Protein AF-W5XYZ4-F1 (afdb_monomer_lite)

Foldseek 3Di:
DDDPPPPDPPPVVVVVVQQPPPDPNDRPDDPVRVLLVVLLVCLAVVPDQVVNCVVSVHDGCVVCPVSHDDDDPVNVVVVCVVPVVVVPDPD

pLDDT: mean 70.89, std 19.26, range [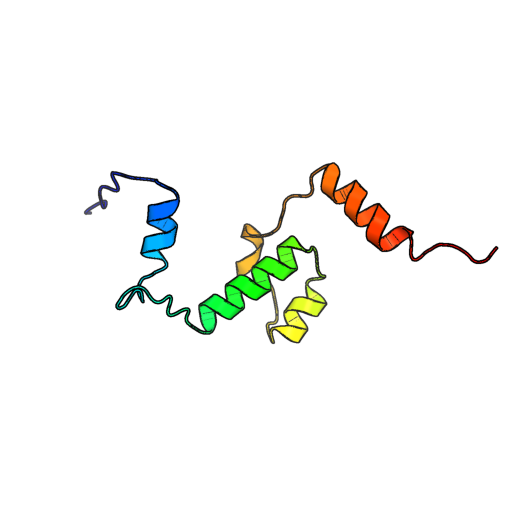38.06, 95.19]

Sequence (91 aa):
MLRPKVKDRSTDGVALKTLRGYSGGRLRPTQRRLRVTWIVGLLNDFIPDTAICAAAGIQELRSFEKYRPKPDGAWLMTFRRQFHEDVGWAG

Radius of gyration: 19.07 Å; chains: 1; bounding box: 30×53×57 Å

Organism: NCBI:txid1224164

Secondary structure (DSSP, 8-state):
----------HHHHHHHHTTT-BTTB----HHHHHHHHHHHHHHTT--HHHHHHHHT-S--TTTGGGPPPPPHHHHHHHHHHHHGGG----

Structure (mmCIF, N/CA/C/O backbone):
data_AF-W5XYZ4-F1
#
_entry.id   AF-W5XYZ4-F1
#
loop_
_atom_site.group_PDB
_atom_site.id
_atom_site.type_symbol
_atom_site.label_atom_id
_atom_site.label_alt_id
_atom_site.label_comp_id
_atom_site.label_asym_id
_atom_site.label_entity_id
_atom_site.label_seq_id
_atom_site.pdbx_PDB_ins_code
_atom_site.Cartn_x
_atom_site.Cartn_y
_atom_site.Cartn_z
_atom_site.occupancy
_atom_site.B_iso_or_equiv
_atom_site.auth_seq_id
_atom_site.auth_comp_id
_atom_site.auth_asym_id
_atom_site.auth_atom_id
_atom_site.pdbx_PDB_model_num
ATOM 1 N N . MET A 1 1 ? -9.935 32.860 16.290 1.00 42.75 1 MET A N 1
ATOM 2 C CA . MET A 1 1 ? -9.504 31.529 15.802 1.00 42.75 1 MET A CA 1
ATOM 3 C C . MET A 1 1 ? -8.125 31.204 16.368 1.00 42.75 1 MET A C 1
ATOM 5 O O . MET A 1 1 ? -7.168 31.883 16.018 1.00 42.75 1 MET A O 1
ATOM 9 N N . LEU A 1 2 ? -8.017 30.226 17.272 1.00 38.06 2 LEU A N 1
ATOM 10 C CA . LEU A 1 2 ? -6.738 29.824 17.871 1.00 38.06 2 LEU A CA 1
ATOM 11 C C . LEU A 1 2 ? -5.974 28.933 16.876 1.00 38.06 2 LEU A C 1
ATOM 13 O O . LEU A 1 2 ? -6.397 27.811 16.608 1.00 38.06 2 LEU A O 1
ATOM 17 N N . ARG A 1 3 ? -4.860 29.414 16.313 1.00 47.31 3 ARG A N 1
ATOM 18 C CA . ARG A 1 3 ? -3.932 28.555 15.560 1.00 47.31 3 ARG A CA 1
ATOM 19 C C . ARG A 1 3 ? -3.013 27.851 16.566 1.00 47.31 3 ARG A C 1
ATOM 21 O O . ARG A 1 3 ? -2.294 28.551 17.280 1.00 47.31 3 ARG A O 1
ATOM 28 N N . PRO A 1 4 ? -2.998 26.507 16.654 1.00 41.81 4 PRO A N 1
ATOM 29 C CA . PRO A 1 4 ? -2.079 25.814 17.547 1.00 41.81 4 PRO A CA 1
ATOM 30 C C . PRO A 1 4 ? -0.637 26.088 17.109 1.00 41.81 4 PRO A C 1
ATOM 32 O O . PRO A 1 4 ? -0.241 25.765 15.989 1.00 41.81 4 PRO A O 1
ATOM 35 N N . LYS A 1 5 ? 0.144 26.709 17.995 1.00 40.75 5 LYS A N 1
ATOM 36 C CA . LYS A 1 5 ? 1.557 27.037 17.787 1.00 40.75 5 LYS A CA 1
ATOM 37 C C . LYS A 1 5 ? 2.379 25.746 17.866 1.00 40.75 5 LYS A C 1
ATOM 39 O O . LYS A 1 5 ? 2.816 25.344 18.938 1.00 40.75 5 LYS A O 1
ATOM 44 N N . VAL A 1 6 ? 2.541 25.058 16.738 1.00 46.50 6 VAL A N 1
ATOM 45 C CA . VAL A 1 6 ? 3.397 23.866 16.643 1.00 46.50 6 VAL A CA 1
ATOM 46 C C . VAL A 1 6 ? 4.845 24.342 16.528 1.00 46.50 6 VAL A C 1
ATOM 48 O O . VAL A 1 6 ? 5.258 24.800 15.469 1.00 46.50 6 VAL A O 1
ATOM 51 N N . LYS A 1 7 ? 5.584 24.296 17.642 1.00 48.47 7 LYS A N 1
ATOM 52 C CA . LYS A 1 7 ? 6.992 24.726 17.723 1.00 48.47 7 LYS A CA 1
ATOM 53 C C . LYS A 1 7 ? 7.990 23.706 17.170 1.00 48.47 7 LYS A C 1
ATOM 55 O O . LYS A 1 7 ? 9.153 24.051 17.034 1.00 48.47 7 LYS A O 1
ATOM 60 N N . ASP A 1 8 ? 7.553 22.494 16.844 1.00 49.59 8 ASP A N 1
ATOM 61 C CA . ASP A 1 8 ? 8.476 21.432 16.468 1.00 49.59 8 ASP A CA 1
ATOM 62 C C . ASP A 1 8 ? 7.887 20.544 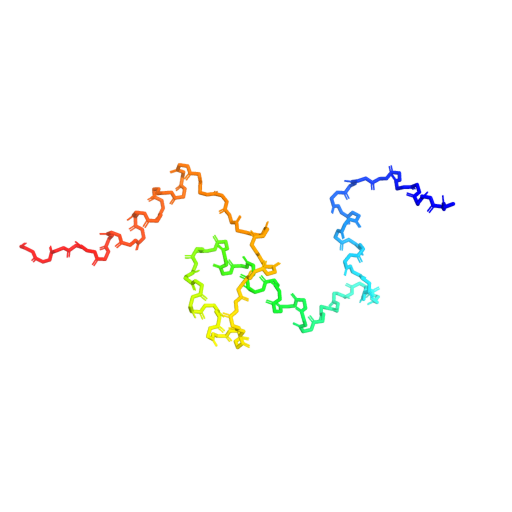15.366 1.00 49.59 8 ASP A C 1
ATOM 64 O O . ASP A 1 8 ? 6.772 20.024 15.489 1.00 49.59 8 ASP A O 1
ATOM 68 N N . ARG A 1 9 ? 8.623 20.437 14.258 1.00 50.56 9 ARG A N 1
ATOM 69 C CA . ARG A 1 9 ? 8.345 19.560 13.111 1.00 50.56 9 ARG A CA 1
ATOM 70 C C . ARG A 1 9 ? 9.357 18.408 13.058 1.00 50.56 9 ARG A C 1
ATOM 72 O O . ARG A 1 9 ? 9.629 17.901 11.976 1.00 50.56 9 ARG A O 1
ATOM 79 N N . SER A 1 10 ? 9.909 17.991 14.199 1.00 46.84 10 SER A N 1
ATOM 80 C CA . SER A 1 10 ? 10.658 16.736 14.276 1.00 46.84 10 SER A CA 1
ATOM 81 C C . SER A 1 10 ? 9.802 15.575 13.744 1.00 46.84 10 SER A C 1
ATOM 83 O O . SER A 1 10 ? 8.629 15.424 14.112 1.00 46.84 10 SER A O 1
ATOM 85 N N . THR A 1 11 ? 10.381 14.771 12.850 1.00 52.09 11 THR A N 1
ATOM 86 C CA . THR A 1 11 ? 9.773 13.575 12.243 1.00 52.09 11 THR A CA 1
ATOM 87 C C . THR A 1 11 ? 9.268 12.590 13.302 1.00 52.09 11 THR A C 1
ATOM 89 O O . THR A 1 11 ? 8.239 11.939 13.103 1.00 52.09 11 THR A O 1
ATOM 92 N N . ASP A 1 12 ? 9.888 12.595 14.483 1.00 49.12 12 ASP A N 1
ATOM 93 C CA . ASP A 1 12 ? 9.474 11.796 15.637 1.00 49.12 12 ASP A CA 1
ATOM 94 C C . ASP A 1 12 ? 8.177 12.301 16.276 1.00 49.12 12 ASP A C 1
ATOM 96 O O . ASP A 1 12 ? 7.364 11.517 16.761 1.00 49.12 12 ASP A O 1
ATOM 100 N N . GLY A 1 13 ? 7.907 13.608 16.229 1.00 46.09 13 GLY A N 1
ATOM 101 C CA . GLY A 1 13 ? 6.689 14.197 16.792 1.00 46.09 13 GLY A CA 1
ATOM 102 C C . GLY A 1 13 ? 5.425 13.807 16.021 1.00 46.09 13 GLY A C 1
ATOM 103 O O . GLY A 1 13 ? 4.346 13.660 16.610 1.00 46.09 13 GLY A O 1
ATOM 104 N N . VAL A 1 14 ? 5.549 13.593 14.707 1.00 48.34 14 VAL A N 1
ATOM 105 C CA . VAL A 1 14 ? 4.458 13.056 13.882 1.00 48.34 14 VAL A CA 1
ATOM 106 C C . VAL A 1 14 ? 4.254 11.580 14.208 1.00 48.34 14 VAL A C 1
ATOM 108 O O . VAL A 1 14 ? 3.112 11.206 14.474 1.00 48.34 14 VAL A O 1
ATOM 111 N N . ALA A 1 15 ? 5.336 10.794 14.316 1.00 49.38 15 ALA A N 1
ATOM 112 C CA . ALA A 1 15 ? 5.294 9.389 14.729 1.00 49.38 15 ALA A CA 1
ATOM 113 C C . ALA A 1 15 ? 4.638 9.211 16.113 1.00 49.38 15 ALA A C 1
ATOM 115 O O . ALA A 1 15 ? 3.725 8.396 16.268 1.00 49.38 15 ALA A O 1
ATOM 116 N N . LEU A 1 16 ? 4.990 10.049 17.090 1.00 47.06 16 LEU A N 1
ATOM 117 C CA . LEU A 1 16 ? 4.450 10.027 18.452 1.00 47.06 16 LEU A CA 1
ATOM 118 C C . LEU A 1 16 ? 2.991 10.498 18.538 1.00 47.06 16 LEU A C 1
ATOM 120 O O . LEU A 1 16 ? 2.208 9.932 19.297 1.00 47.06 16 LEU A O 1
ATOM 124 N N . LYS A 1 17 ? 2.551 11.465 17.722 1.00 49.41 17 LYS A N 1
ATOM 125 C CA . LYS A 1 17 ? 1.120 11.838 17.664 1.00 49.41 17 LYS A CA 1
ATOM 126 C C . LYS A 1 17 ? 0.254 10.764 17.029 1.00 49.41 17 LYS A C 1
ATOM 128 O O . LYS A 1 17 ? -0.900 10.586 17.428 1.00 49.41 17 LYS A O 1
ATOM 133 N N . THR A 1 18 ? 0.804 10.017 16.077 1.00 52.19 18 THR A N 1
ATOM 134 C CA . THR A 1 18 ? 0.167 8.794 15.605 1.00 52.19 18 THR A CA 1
ATOM 135 C C . THR A 1 18 ? 0.042 7.752 16.721 1.00 52.19 18 THR A C 1
ATOM 137 O O . THR A 1 18 ? -0.865 6.932 16.684 1.00 52.19 18 THR A O 1
ATOM 140 N N . LEU A 1 19 ? 0.862 7.795 17.768 1.00 51.31 19 LEU A N 1
ATOM 141 C CA . LEU A 1 19 ? 0.836 6.880 18.911 1.00 51.31 19 LEU A CA 1
ATOM 142 C C . LEU A 1 19 ? -0.116 7.305 20.031 1.00 51.31 19 LEU A C 1
ATOM 144 O O . LEU A 1 19 ? 0.163 7.101 21.208 1.00 51.31 19 LEU A O 1
ATOM 148 N N . ARG A 1 20 ? -1.317 7.779 19.692 1.00 52.56 20 ARG A N 1
ATOM 149 C CA . ARG A 1 20 ? -2.403 8.043 20.658 1.00 52.56 20 ARG A CA 1
ATOM 150 C C . ARG A 1 20 ? -2.958 6.768 21.355 1.00 52.56 20 ARG A C 1
ATOM 152 O O . ARG A 1 20 ? -4.102 6.748 21.787 1.00 52.56 20 ARG A O 1
ATOM 159 N N . GLY A 1 21 ? -2.154 5.704 21.424 1.00 50.91 21 GLY A N 1
ATOM 160 C CA . GLY A 1 21 ? -2.362 4.440 22.133 1.00 50.91 21 GLY A CA 1
ATOM 161 C C . GLY A 1 21 ? -1.081 3.920 22.811 1.00 50.91 21 GLY A C 1
ATOM 162 O O . GLY A 1 21 ? -0.989 2.728 23.091 1.00 50.91 21 GLY A O 1
ATOM 163 N N . TYR A 1 22 ? -0.079 4.780 23.043 1.00 49.41 22 TYR A N 1
ATOM 164 C CA . TYR A 1 22 ? 1.142 4.442 23.786 1.00 49.41 22 TYR A CA 1
ATOM 165 C C . TYR A 1 22 ? 0.836 4.345 25.290 1.00 49.41 22 TYR A C 1
ATOM 167 O O . TYR A 1 22 ? 1.087 5.266 26.061 1.00 49.41 22 TYR A O 1
ATOM 175 N N . SER A 1 23 ? 0.242 3.235 25.726 1.00 50.56 23 SER A N 1
ATOM 176 C CA . SER A 1 23 ? 0.161 2.9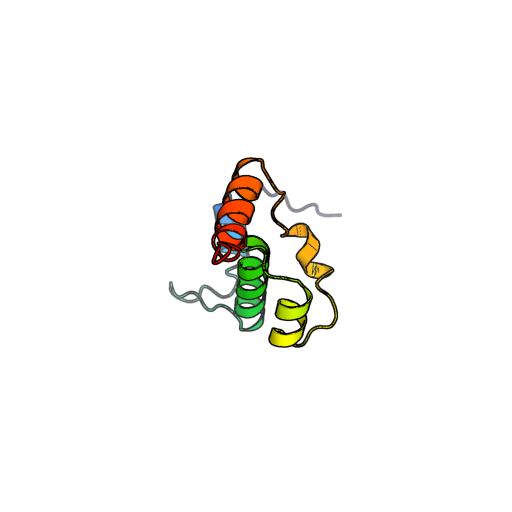00 27.152 1.00 50.56 23 SER A CA 1
ATOM 177 C C . SER A 1 23 ? 1.393 2.069 27.526 1.00 50.56 23 SER A C 1
ATOM 179 O O . SER A 1 23 ? 1.528 0.943 27.044 1.00 50.56 23 SER A O 1
ATOM 181 N N . GLY A 1 24 ? 2.282 2.596 28.370 1.00 54.75 24 GLY A N 1
ATOM 182 C CA . GLY A 1 24 ? 3.329 1.799 29.030 1.00 54.75 24 GLY A CA 1
ATOM 183 C C . GLY A 1 24 ? 4.378 1.167 28.105 1.00 54.75 24 GLY A C 1
ATOM 184 O O . GLY A 1 24 ? 4.721 0.005 28.285 1.00 54.75 24 GLY A O 1
ATOM 185 N N . GLY A 1 25 ? 4.860 1.891 27.089 1.00 57.47 25 GLY A N 1
ATOM 186 C CA . GLY A 1 25 ? 5.969 1.429 26.238 1.00 57.47 25 GLY A CA 1
ATOM 187 C C . GLY A 1 25 ? 5.615 0.357 25.199 1.00 57.47 25 GLY A C 1
ATOM 188 O O . GLY A 1 25 ? 6.502 -0.119 24.498 1.00 57.47 25 GLY A O 1
ATOM 189 N N . ARG A 1 26 ? 4.334 -0.014 25.052 1.00 58.22 26 ARG A N 1
ATOM 190 C CA . ARG A 1 26 ? 3.874 -0.941 24.006 1.00 58.22 26 ARG A CA 1
ATOM 191 C C . ARG A 1 26 ? 3.066 -0.212 22.938 1.00 58.22 26 ARG A C 1
ATOM 193 O O . ARG A 1 26 ? 2.081 0.466 23.232 1.00 58.22 26 ARG A O 1
ATOM 200 N N . LEU A 1 27 ? 3.464 -0.407 21.682 1.00 65.19 27 LEU A N 1
ATOM 201 C CA . LEU A 1 27 ? 2.674 -0.038 20.514 1.00 65.19 27 LEU A CA 1
ATOM 202 C C . LEU A 1 27 ? 1.340 -0.794 20.558 1.00 65.19 27 LEU A C 1
ATOM 204 O O . LEU A 1 27 ? 1.324 -2.020 20.495 1.00 65.19 27 LEU A O 1
ATOM 208 N N . ARG A 1 28 ? 0.215 -0.074 20.634 1.00 69.12 28 ARG A N 1
ATOM 209 C CA . ARG A 1 28 ? -1.125 -0.633 20.387 1.00 69.12 28 ARG A CA 1
ATOM 210 C C . ARG A 1 28 ? -1.636 -0.160 19.026 1.00 69.12 28 ARG A C 1
ATOM 212 O O . ARG A 1 28 ? -2.431 0.785 18.966 1.00 69.12 28 ARG A O 1
ATOM 219 N N . PRO A 1 29 ? -1.141 -0.729 17.912 1.00 72.12 29 PRO A N 1
ATOM 220 C CA . PRO A 1 29 ? -1.672 -0.385 16.609 1.00 72.12 29 PRO A CA 1
ATOM 221 C C . PRO A 1 29 ? -3.120 -0.871 16.535 1.00 72.12 29 PRO A C 1
ATOM 223 O O . PRO A 1 29 ? -3.438 -2.008 16.872 1.00 72.12 29 PRO A O 1
ATOM 226 N N . THR A 1 30 ? -4.023 0.005 16.109 1.00 84.38 30 THR A N 1
ATOM 227 C CA . THR A 1 30 ? -5.390 -0.418 15.808 1.00 84.38 30 THR A CA 1
ATOM 228 C C . THR A 1 30 ? -5.385 -1.224 14.513 1.00 84.38 30 THR A C 1
ATOM 230 O O . THR A 1 30 ? -4.567 -0.968 13.627 1.00 84.38 30 THR A O 1
ATOM 233 N N . GLN A 1 31 ? -6.333 -2.151 14.355 1.00 84.88 31 GLN A N 1
ATOM 234 C CA . GLN A 1 31 ? -6.475 -2.939 13.123 1.00 84.88 31 GLN A CA 1
ATOM 235 C C . GLN A 1 31 ? -6.556 -2.046 11.876 1.00 84.88 31 GLN A C 1
ATOM 237 O O . GLN A 1 31 ? -5.936 -2.329 10.855 1.00 84.88 31 GLN A O 1
ATOM 242 N N . ARG A 1 32 ? -7.240 -0.899 11.987 1.00 83.62 32 ARG A N 1
ATOM 243 C CA . ARG A 1 32 ? -7.289 0.116 10.926 1.00 83.62 32 ARG A CA 1
ATOM 244 C C . ARG A 1 32 ? -5.896 0.580 10.500 1.00 83.62 32 ARG A C 1
ATOM 246 O O . ARG A 1 32 ? -5.657 0.769 9.315 1.00 83.62 32 ARG A O 1
ATOM 253 N N . ARG A 1 33 ? -4.984 0.786 11.448 1.00 81.88 33 ARG A N 1
ATOM 254 C CA . ARG A 1 33 ? -3.631 1.283 11.171 1.00 81.88 33 ARG A CA 1
ATOM 255 C C . ARG A 1 33 ? -2.739 0.190 10.612 1.00 81.88 33 ARG A C 1
ATOM 257 O O . ARG A 1 33 ? -2.021 0.474 9.667 1.00 81.88 33 ARG A O 1
ATOM 264 N N . LEU A 1 34 ? -2.865 -1.041 11.108 1.00 87.69 34 LEU A N 1
ATOM 265 C CA . LEU A 1 34 ? -2.203 -2.202 10.508 1.00 87.69 34 LEU A CA 1
ATOM 266 C C . LEU A 1 34 ? -2.601 -2.367 9.037 1.00 87.69 34 LEU A C 1
ATOM 268 O O . LEU A 1 34 ? -1.732 -2.479 8.181 1.00 87.69 34 LEU A O 1
ATOM 272 N N . ARG A 1 35 ? -3.902 -2.274 8.732 1.00 90.38 35 ARG A N 1
ATOM 273 C CA . ARG A 1 35 ? -4.409 -2.343 7.354 1.00 90.38 35 ARG A CA 1
ATOM 274 C C . ARG A 1 35 ? -3.865 -1.220 6.474 1.00 90.38 35 ARG A C 1
ATOM 276 O O . ARG A 1 35 ? -3.478 -1.479 5.344 1.00 90.38 35 ARG A O 1
ATOM 283 N N . VAL A 1 36 ? -3.812 0.014 6.982 1.00 91.25 36 VAL A N 1
ATOM 284 C CA . VAL A 1 36 ? -3.227 1.145 6.241 1.00 91.25 36 VAL A CA 1
ATOM 285 C C . VAL A 1 36 ? -1.743 0.912 5.971 1.00 91.25 36 VAL A C 1
ATOM 287 O O . VAL A 1 36 ? -1.319 1.076 4.835 1.00 91.25 36 VAL A O 1
ATOM 290 N N . THR A 1 37 ? -0.966 0.509 6.979 1.00 92.19 37 THR A N 1
ATOM 291 C CA . THR A 1 37 ? 0.463 0.216 6.811 1.00 92.19 37 THR A CA 1
ATOM 292 C C . THR A 1 37 ? 0.687 -0.891 5.787 1.00 92.19 37 THR A C 1
ATOM 294 O O . THR A 1 37 ? 1.561 -0.759 4.940 1.00 92.19 37 THR A O 1
ATOM 297 N N . TRP A 1 38 ? -0.132 -1.943 5.823 1.00 94.38 38 TRP A N 1
ATOM 298 C CA . TRP A 1 38 ? -0.052 -3.047 4.872 1.00 94.38 38 TRP A CA 1
ATOM 299 C C . TRP A 1 38 ? -0.355 -2.603 3.433 1.00 94.38 38 TRP A C 1
ATOM 301 O O . TRP A 1 38 ? 0.450 -2.855 2.546 1.00 94.38 38 TRP A O 1
ATOM 311 N N . ILE A 1 39 ? -1.444 -1.854 3.210 1.00 94.25 39 ILE A N 1
ATOM 312 C CA . ILE A 1 39 ? -1.782 -1.304 1.882 1.00 94.25 39 ILE A CA 1
ATOM 313 C C . ILE A 1 39 ? -0.661 -0.395 1.360 1.00 94.25 39 ILE A C 1
ATOM 315 O O . ILE A 1 39 ? -0.290 -0.480 0.195 1.00 94.25 39 ILE A O 1
ATOM 319 N N . VAL A 1 40 ? -0.106 0.468 2.216 1.00 93.38 40 VAL A N 1
ATOM 320 C CA . VAL A 1 40 ? 0.997 1.364 1.833 1.00 93.38 40 VAL A CA 1
ATOM 321 C C . VAL A 1 40 ? 2.271 0.580 1.504 1.00 93.38 40 VAL A C 1
ATOM 323 O O . VAL A 1 40 ? 2.979 0.964 0.580 1.00 93.38 40 VAL A O 1
ATOM 326 N N . GLY A 1 41 ? 2.550 -0.518 2.211 1.00 91.38 41 GLY A N 1
ATOM 327 C CA . GLY A 1 41 ? 3.642 -1.433 1.868 1.00 91.38 41 GLY A CA 1
ATOM 328 C C . GLY A 1 41 ? 3.493 -1.980 0.450 1.00 91.38 41 GLY A C 1
ATOM 329 O O . GLY A 1 41 ? 4.375 -1.780 -0.373 1.00 91.38 41 GLY A O 1
ATOM 330 N N . LEU A 1 42 ? 2.321 -2.531 0.126 1.00 92.00 42 LEU A N 1
ATOM 331 C CA . LEU A 1 42 ? 2.044 -3.071 -1.211 1.00 92.00 42 LEU A CA 1
ATOM 332 C C . LEU A 1 42 ? 2.140 -2.014 -2.322 1.00 92.00 42 LEU A C 1
ATOM 334 O O . LEU A 1 42 ? 2.606 -2.315 -3.417 1.00 92.00 42 LEU A O 1
ATOM 338 N N . LEU A 1 43 ? 1.732 -0.771 -2.045 1.00 90.69 43 LEU A N 1
ATOM 339 C CA . LEU A 1 43 ? 1.909 0.340 -2.985 1.00 90.69 43 LEU A CA 1
ATOM 340 C C . LEU A 1 43 ? 3.387 0.668 -3.231 1.00 90.69 43 LEU A C 1
ATOM 342 O O . LEU A 1 43 ? 3.754 0.960 -4.366 1.00 90.69 43 LEU A O 1
ATOM 346 N N . ASN A 1 44 ? 4.225 0.619 -2.192 1.00 86.62 44 ASN A N 1
ATOM 347 C CA . ASN A 1 44 ? 5.672 0.828 -2.315 1.00 86.62 44 ASN A CA 1
ATOM 348 C C . ASN A 1 44 ? 6.379 -0.322 -3.032 1.00 86.62 44 ASN A C 1
ATOM 350 O O . ASN A 1 44 ? 7.390 -0.091 -3.686 1.00 86.62 44 ASN A O 1
ATOM 354 N N . ASP A 1 45 ? 5.818 -1.525 -2.950 1.00 85.94 45 ASP A N 1
ATOM 355 C CA . ASP A 1 45 ? 6.275 -2.702 -3.688 1.00 85.94 45 ASP A CA 1
ATOM 356 C C . ASP A 1 45 ? 5.702 -2.748 -5.118 1.00 85.94 45 ASP A C 1
ATOM 358 O O . ASP A 1 45 ? 5.920 -3.710 -5.851 1.00 85.94 45 ASP A O 1
ATOM 362 N N . PHE A 1 46 ? 4.979 -1.697 -5.533 1.00 85.50 46 PHE A N 1
ATOM 363 C CA . PHE A 1 46 ? 4.382 -1.544 -6.862 1.00 85.50 46 PHE A CA 1
ATOM 364 C C . PHE A 1 46 ? 3.448 -2.699 -7.252 1.00 85.50 46 PHE A C 1
ATOM 366 O O . PHE A 1 46 ? 3.301 -3.036 -8.429 1.00 85.50 46 PHE A O 1
ATOM 373 N N . ILE A 1 47 ? 2.780 -3.290 -6.259 1.00 87.56 47 ILE A N 1
ATOM 374 C CA . ILE A 1 47 ? 1.763 -4.314 -6.478 1.00 87.56 47 ILE A CA 1
ATOM 375 C C . ILE A 1 47 ? 0.551 -3.685 -7.186 1.00 87.56 47 ILE A C 1
ATOM 377 O O . ILE A 1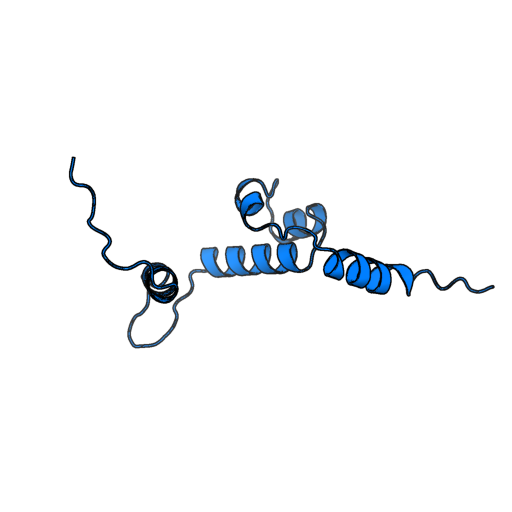 47 ? 0.132 -2.585 -6.813 1.00 87.56 47 ILE A O 1
ATOM 381 N N . PRO A 1 48 ? -0.055 -4.364 -8.181 1.00 90.62 48 PRO A N 1
ATOM 382 C CA . PRO A 1 48 ? -1.206 -3.835 -8.901 1.00 90.62 48 PRO A CA 1
ATOM 383 C C . PRO A 1 48 ? -2.394 -3.500 -7.995 1.00 90.62 48 PRO A C 1
ATOM 385 O O . PRO A 1 48 ? -2.803 -4.300 -7.149 1.00 90.62 48 PRO A O 1
ATOM 388 N N . ASP A 1 49 ? -3.018 -2.352 -8.255 1.00 91.75 49 ASP A N 1
ATOM 389 C CA . ASP A 1 49 ? -4.187 -1.858 -7.526 1.00 91.75 49 ASP A CA 1
ATOM 390 C C . ASP A 1 49 ? -5.314 -2.884 -7.417 1.00 91.75 49 ASP A C 1
ATOM 392 O O . ASP A 1 49 ? -5.932 -3.012 -6.365 1.00 91.75 49 ASP A O 1
ATOM 396 N N . THR A 1 50 ? -5.579 -3.631 -8.489 1.00 93.62 50 THR A N 1
ATOM 397 C CA . THR A 1 50 ? -6.643 -4.642 -8.533 1.00 93.62 50 THR A CA 1
ATOM 398 C C . THR A 1 50 ? -6.419 -5.747 -7.503 1.00 93.62 50 THR A C 1
ATOM 400 O O . THR A 1 50 ? -7.362 -6.138 -6.815 1.00 93.62 50 THR A O 1
ATOM 403 N N . ALA A 1 51 ? -5.172 -6.200 -7.339 1.00 93.19 51 ALA A N 1
ATOM 404 C CA . ALA A 1 51 ? -4.800 -7.210 -6.354 1.00 93.19 51 ALA A CA 1
ATOM 405 C C . ALA A 1 51 ? -4.937 -6.667 -4.925 1.00 93.19 51 ALA A C 1
ATOM 407 O O . ALA A 1 51 ? -5.508 -7.331 -4.057 1.00 93.19 51 ALA A O 1
ATOM 408 N N . ILE A 1 52 ? -4.483 -5.431 -4.693 1.00 94.25 52 ILE A N 1
ATOM 409 C CA . ILE A 1 52 ? -4.611 -4.765 -3.392 1.00 94.25 52 ILE A CA 1
ATOM 410 C C . ILE A 1 52 ? -6.090 -4.556 -3.042 1.00 94.25 52 ILE A C 1
ATOM 412 O O . ILE A 1 52 ? -6.502 -4.886 -1.933 1.00 94.25 52 ILE A O 1
ATOM 416 N N . CYS A 1 53 ? -6.901 -4.038 -3.968 1.00 95.19 53 CYS A N 1
ATOM 417 C CA . CYS A 1 53 ? -8.332 -3.798 -3.778 1.00 95.19 53 CYS A CA 1
ATOM 418 C C . CYS A 1 53 ? -9.089 -5.089 -3.452 1.00 95.19 53 CYS A C 1
ATOM 420 O O . CYS A 1 53 ? -9.853 -5.115 -2.484 1.00 95.19 53 CYS A O 1
ATOM 422 N N . ALA A 1 54 ? -8.828 -6.168 -4.199 1.00 95.19 54 ALA A N 1
ATOM 423 C CA . ALA A 1 54 ? -9.436 -7.473 -3.963 1.00 95.19 54 ALA A CA 1
ATOM 424 C C . ALA A 1 54 ? -9.064 -8.033 -2.581 1.00 95.19 54 ALA A C 1
ATOM 426 O O . ALA A 1 54 ? -9.947 -8.389 -1.802 1.00 95.19 54 ALA A O 1
ATOM 427 N N . ALA A 1 55 ? -7.772 -8.042 -2.235 1.00 94.19 55 ALA A N 1
ATOM 428 C CA . ALA A 1 55 ? -7.297 -8.582 -0.962 1.00 94.19 55 ALA A CA 1
ATOM 429 C C . ALA A 1 55 ? -7.700 -7.713 0.241 1.00 94.19 55 ALA A C 1
ATOM 431 O O . ALA A 1 55 ? -7.971 -8.217 1.331 1.00 94.19 55 ALA A O 1
ATOM 432 N N . ALA A 1 56 ? -7.771 -6.395 0.052 1.00 92.06 56 ALA A N 1
ATOM 433 C CA . ALA A 1 56 ? -8.222 -5.474 1.078 1.00 92.06 56 ALA A CA 1
ATOM 434 C C . ALA A 1 56 ? -9.750 -5.409 1.181 1.00 92.06 56 ALA A C 1
ATOM 436 O O . ALA A 1 56 ? -10.221 -4.858 2.169 1.00 92.06 56 ALA A O 1
ATOM 437 N N . GLY A 1 57 ? -10.533 -5.899 0.216 1.00 94.31 57 GLY A N 1
ATOM 438 C CA . GLY A 1 57 ? -11.990 -5.727 0.199 1.00 94.31 57 GLY A CA 1
ATOM 439 C C . GLY A 1 57 ? -12.411 -4.254 0.113 1.00 94.31 57 GLY A C 1
ATOM 440 O O . GLY A 1 57 ? -13.261 -3.800 0.881 1.00 94.31 57 GLY A O 1
ATOM 441 N N . ILE A 1 58 ? -11.755 -3.479 -0.753 1.00 93.56 58 ILE A N 1
ATOM 442 C CA . ILE A 1 58 ? -12.108 -2.085 -1.069 1.00 93.56 58 ILE A CA 1
ATOM 443 C C . ILE A 1 58 ? -12.268 -1.924 -2.575 1.00 93.56 58 ILE A C 1
ATOM 445 O O . ILE A 1 58 ? -11.678 -2.669 -3.348 1.00 93.56 58 ILE A O 1
ATOM 449 N N . GLN A 1 59 ? -13.052 -0.932 -2.987 1.00 93.25 59 GLN A N 1
ATOM 450 C CA . GLN A 1 59 ? -13.315 -0.688 -4.402 1.00 93.25 59 GLN A CA 1
ATOM 451 C C . GLN A 1 59 ? -12.183 0.100 -5.075 1.00 93.25 59 GLN A C 1
ATOM 453 O O . GLN A 1 59 ? -11.816 -0.191 -6.208 1.00 93.25 59 GLN A O 1
ATOM 458 N N . GLU A 1 60 ? -11.611 1.081 -4.369 1.00 93.31 60 GLU A N 1
ATOM 459 C CA . GLU A 1 60 ? -10.621 2.004 -4.926 1.00 93.31 60 GLU A CA 1
ATOM 460 C C . GLU A 1 60 ? -9.566 2.425 -3.894 1.00 93.31 60 GLU A C 1
ATOM 462 O O . GLU A 1 60 ? -9.835 2.530 -2.693 1.00 93.31 60 GLU A O 1
ATOM 467 N N . LEU A 1 61 ? -8.372 2.774 -4.387 1.00 93.25 61 LEU A N 1
ATOM 468 C CA . LEU A 1 61 ? -7.233 3.241 -3.588 1.00 93.25 61 LEU A CA 1
ATOM 469 C C . LEU A 1 61 ? -7.108 4.770 -3.516 1.00 93.25 61 LEU A C 1
ATOM 471 O O . LEU A 1 61 ? -6.083 5.285 -3.077 1.00 93.25 61 LEU A O 1
ATOM 475 N N . ARG A 1 62 ? -8.161 5.525 -3.852 1.00 92.81 62 ARG A N 1
ATOM 476 C CA . ARG A 1 62 ? -8.131 7.002 -3.933 1.00 92.81 62 ARG A CA 1
ATOM 477 C C . ARG A 1 62 ? -7.618 7.700 -2.663 1.00 92.81 62 ARG A C 1
ATOM 479 O O . ARG A 1 62 ? -6.958 8.731 -2.738 1.00 92.81 62 ARG A O 1
ATOM 486 N N . SER A 1 63 ? -7.875 7.129 -1.483 1.00 89.69 63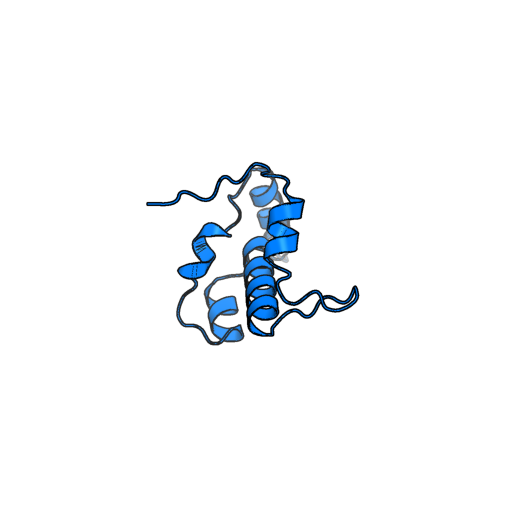 SER A N 1
ATOM 487 C CA . SER A 1 63 ? -7.372 7.652 -0.196 1.00 89.69 63 SER A CA 1
ATOM 488 C C . SER A 1 63 ? -5.872 7.412 0.040 1.00 89.69 63 SER A C 1
ATOM 490 O O . SER A 1 63 ? -5.278 8.031 0.930 1.00 89.69 63 SER A O 1
ATOM 492 N N . PHE A 1 64 ? -5.271 6.509 -0.733 1.00 92.00 64 PHE A N 1
ATOM 493 C CA . PHE A 1 64 ? -3.884 6.078 -0.621 1.00 92.00 64 PHE A CA 1
ATOM 494 C C . PHE A 1 64 ? -2.976 6.653 -1.711 1.00 92.00 64 PHE A C 1
ATOM 496 O O . PHE A 1 64 ? -1.767 6.495 -1.616 1.00 92.00 64 PHE A O 1
ATOM 503 N N . GLU A 1 65 ? -3.528 7.389 -2.676 1.00 89.25 65 GLU A N 1
ATOM 504 C CA . GLU A 1 65 ? -2.794 7.936 -3.825 1.00 89.25 65 GLU A CA 1
ATOM 505 C C . GLU A 1 65 ? -1.566 8.769 -3.419 1.00 89.25 65 GLU A C 1
ATOM 507 O O . GLU A 1 65 ? -0.501 8.690 -4.021 1.00 89.25 65 GLU A O 1
ATOM 512 N N . LYS A 1 66 ? -1.675 9.503 -2.308 1.00 89.44 66 LYS A N 1
ATOM 513 C CA . LYS A 1 66 ? -0.577 10.294 -1.727 1.00 89.44 66 LYS A CA 1
ATOM 514 C C . LYS A 1 66 ? 0.618 9.469 -1.231 1.00 89.44 66 LYS A C 1
ATOM 516 O O . LYS A 1 66 ? 1.657 10.051 -0.937 1.00 89.44 66 LYS A O 1
ATOM 521 N N . TYR A 1 67 ? 0.443 8.162 -1.050 1.00 88.00 67 TYR A N 1
ATOM 522 C CA . TYR A 1 67 ? 1.487 7.235 -0.621 1.00 88.00 67 TYR A CA 1
ATOM 523 C C . TYR A 1 67 ? 2.119 6.490 -1.791 1.00 88.00 67 TYR A C 1
ATOM 525 O O . TYR A 1 67 ? 2.999 5.670 -1.551 1.00 88.00 67 TYR A O 1
ATOM 533 N N . ARG A 1 68 ? 1.686 6.740 -3.035 1.00 87.69 68 ARG A N 1
ATOM 534 C CA . ARG A 1 68 ? 2.319 6.096 -4.179 1.00 87.69 68 ARG A CA 1
ATOM 535 C C . ARG A 1 68 ? 3.779 6.528 -4.286 1.00 87.69 68 ARG A C 1
ATOM 537 O O . ARG A 1 68 ? 4.054 7.736 -4.269 1.00 87.69 68 ARG A O 1
ATOM 544 N N . PRO A 1 69 ? 4.706 5.573 -4.429 1.00 84.25 69 PRO A N 1
ATOM 545 C CA . PRO A 1 69 ? 6.081 5.902 -4.749 1.00 84.25 69 PRO A CA 1
ATOM 546 C C . PRO A 1 69 ? 6.124 6.602 -6.111 1.00 84.25 69 PRO A C 1
ATOM 548 O O . PRO A 1 69 ? 5.430 6.226 -7.058 1.00 84.25 69 PRO A O 1
ATOM 551 N N . LYS A 1 70 ? 6.937 7.654 -6.210 1.00 83.38 70 LYS A N 1
ATOM 552 C CA . LYS A 1 70 ? 7.246 8.259 -7.505 1.00 83.38 70 LYS A CA 1
ATOM 553 C C . LYS A 1 70 ? 8.314 7.388 -8.156 1.00 83.38 70 LYS A C 1
ATOM 555 O O . LYS A 1 70 ? 9.348 7.194 -7.517 1.00 83.38 70 LYS A O 1
ATOM 560 N N . PRO A 1 71 ? 8.089 6.867 -9.371 1.00 72.25 71 PRO A N 1
ATOM 561 C CA . PRO A 1 71 ? 9.102 6.074 -10.043 1.00 72.25 71 PRO A CA 1
ATOM 562 C C . PRO A 1 71 ? 10.330 6.955 -10.279 1.00 72.25 71 PRO A C 1
ATOM 564 O O . PRO A 1 71 ? 10.241 8.008 -10.913 1.00 72.25 71 PRO A O 1
ATOM 567 N N . ASP A 1 72 ? 11.465 6.543 -9.730 1.00 76.44 72 ASP A N 1
ATOM 568 C CA . ASP A 1 72 ? 12.769 7.078 -10.086 1.00 76.44 72 ASP A CA 1
ATOM 569 C C . ASP A 1 72 ? 13.448 6.150 -11.109 1.00 76.44 72 ASP A C 1
ATOM 571 O O . ASP A 1 72 ? 12.941 5.080 -11.464 1.00 76.44 72 ASP A O 1
ATOM 575 N N . GLY A 1 73 ? 14.602 6.570 -11.633 1.00 69.50 73 GLY A N 1
ATOM 576 C CA . GLY A 1 73 ? 15.337 5.768 -12.615 1.00 69.50 73 GLY A CA 1
ATOM 577 C C . GLY A 1 73 ? 15.767 4.394 -12.079 1.00 69.50 73 GLY A C 1
ATOM 578 O O . GLY A 1 73 ? 15.863 3.442 -12.851 1.00 69.50 73 GLY A O 1
ATOM 579 N N . ALA A 1 74 ? 15.984 4.268 -10.766 1.00 68.69 74 ALA A N 1
ATOM 580 C CA . ALA A 1 74 ? 16.379 3.018 -10.118 1.00 68.69 74 ALA A CA 1
ATOM 581 C C . ALA A 1 74 ? 15.215 2.017 -10.028 1.00 68.69 74 ALA A C 1
ATOM 583 O O . ALA A 1 74 ? 15.412 0.809 -10.209 1.00 68.69 74 ALA A O 1
ATOM 584 N N . TRP A 1 75 ? 13.993 2.513 -9.821 1.00 68.62 75 TRP A N 1
ATOM 585 C CA . TRP A 1 75 ? 12.795 1.688 -9.836 1.00 68.62 75 TRP A CA 1
ATOM 586 C C . TRP A 1 75 ? 12.560 1.036 -11.199 1.00 68.62 75 TRP A C 1
ATOM 588 O O . TRP A 1 75 ? 12.351 -0.173 -11.260 1.00 68.62 75 TRP A O 1
ATOM 598 N N . LEU A 1 76 ? 12.672 1.795 -12.296 1.00 66.12 76 LEU A N 1
ATOM 599 C CA . LEU A 1 76 ? 12.490 1.256 -13.652 1.00 66.12 76 LEU A CA 1
ATOM 600 C C . LEU A 1 76 ? 13.459 0.105 -13.951 1.00 66.12 76 LEU A C 1
ATOM 602 O O . LEU A 1 76 ? 13.074 -0.882 -14.577 1.00 66.12 76 LEU A O 1
ATOM 606 N N . MET A 1 77 ? 14.702 0.204 -13.472 1.00 67.50 77 MET A N 1
ATOM 607 C CA . MET A 1 77 ? 15.700 -0.857 -13.629 1.00 67.50 77 MET A CA 1
ATOM 608 C C . MET A 1 77 ? 15.355 -2.101 -12.802 1.00 67.50 77 MET A C 1
ATOM 610 O O . MET A 1 77 ? 15.509 -3.223 -13.283 1.00 67.50 77 MET A O 1
ATOM 614 N N . THR A 1 78 ? 14.846 -1.916 -11.582 1.00 67.19 78 THR A N 1
ATOM 615 C CA . THR A 1 78 ? 14.434 -3.021 -10.700 1.00 67.19 78 THR A CA 1
ATOM 616 C C . THR A 1 78 ? 13.184 -3.720 -11.224 1.00 67.19 78 THR A C 1
ATOM 618 O O . THR A 1 78 ? 13.167 -4.945 -11.313 1.00 67.19 78 THR A O 1
ATOM 621 N N . PHE A 1 79 ? 12.178 -2.950 -11.643 1.00 66.31 79 PHE A N 1
ATOM 622 C CA . PHE A 1 79 ? 10.960 -3.457 -12.269 1.00 66.31 79 PHE A CA 1
ATOM 623 C C . PHE A 1 79 ? 11.285 -4.241 -13.543 1.00 66.31 79 PHE A C 1
ATOM 625 O O . PHE A 1 79 ? 10.818 -5.364 -13.720 1.00 66.31 79 PHE A O 1
ATOM 632 N N . ARG A 1 80 ? 12.163 -3.697 -14.400 1.00 63.94 80 ARG A N 1
ATOM 633 C CA . ARG A 1 80 ? 12.631 -4.405 -15.595 1.00 63.94 80 ARG A CA 1
ATOM 634 C C . ARG A 1 80 ? 13.322 -5.711 -15.225 1.00 63.94 80 ARG A C 1
ATOM 636 O O . ARG A 1 80 ? 13.007 -6.722 -15.821 1.00 63.94 80 ARG A O 1
ATOM 643 N N . ARG A 1 81 ? 14.220 -5.738 -14.242 1.00 66.75 81 ARG A N 1
ATOM 644 C CA . ARG A 1 81 ? 14.879 -6.991 -13.841 1.00 66.75 81 ARG A CA 1
ATOM 645 C C . ARG A 1 81 ? 13.874 -8.029 -13.325 1.00 66.75 81 ARG A C 1
ATOM 647 O O . ARG A 1 81 ? 13.875 -9.157 -13.794 1.00 66.75 81 ARG A O 1
ATOM 654 N N . GLN A 1 82 ? 12.985 -7.625 -12.420 1.00 67.06 82 GLN A N 1
ATOM 655 C CA . GLN A 1 82 ? 12.079 -8.535 -11.716 1.00 67.06 82 GLN A CA 1
ATOM 656 C C . GLN A 1 82 ? 11.013 -9.173 -12.614 1.00 67.06 82 GLN A C 1
ATOM 658 O O . GLN A 1 82 ? 10.618 -10.300 -12.354 1.00 67.06 82 GLN A O 1
ATOM 663 N N . PHE A 1 83 ? 10.568 -8.483 -13.666 1.00 64.69 83 PHE A N 1
ATOM 664 C CA . PHE A 1 83 ? 9.547 -9.007 -14.580 1.00 64.69 83 PHE A CA 1
ATOM 665 C C . PHE A 1 83 ? 10.099 -9.475 -15.935 1.00 64.69 83 PHE A C 1
ATOM 667 O O . PHE A 1 83 ? 9.377 -10.128 -16.680 1.00 64.69 83 PHE A O 1
ATOM 674 N N . HIS A 1 84 ? 11.348 -9.146 -16.287 1.00 56.09 84 HIS A N 1
ATOM 675 C CA . HIS A 1 84 ? 11.948 -9.516 -17.578 1.00 56.09 84 HIS A CA 1
ATOM 676 C C . HIS A 1 84 ? 12.865 -10.748 -17.480 1.00 56.09 84 HIS A C 1
ATOM 678 O O . HIS A 1 84 ? 13.095 -11.388 -18.506 1.00 56.09 84 HIS A O 1
ATOM 684 N N . GLU A 1 85 ? 13.338 -11.116 -16.279 1.00 54.78 85 GLU A N 1
ATOM 685 C CA . GLU A 1 85 ? 13.986 -12.419 -16.034 1.00 54.78 85 GLU A CA 1
ATOM 686 C C . GLU A 1 85 ? 12.999 -13.596 -16.190 1.00 54.78 85 GLU A C 1
ATOM 688 O O . GLU A 1 85 ? 13.409 -14.672 -16.618 1.00 54.78 85 GLU A O 1
ATOM 693 N N . ASP A 1 86 ? 11.692 -13.371 -16.004 1.00 51.12 86 ASP A N 1
ATOM 694 C CA . ASP A 1 86 ? 10.633 -14.366 -16.263 1.00 51.12 86 ASP A CA 1
ATOM 695 C C . ASP A 1 86 ? 10.275 -14.527 -17.756 1.00 51.12 86 ASP A C 1
ATOM 697 O O . ASP A 1 86 ? 9.522 -15.426 -18.129 1.00 51.12 86 ASP A O 1
ATOM 701 N N . VAL A 1 87 ? 10.825 -13.682 -18.638 1.00 51.09 87 VAL A N 1
ATOM 702 C CA . VAL A 1 87 ? 10.641 -13.766 -20.102 1.00 51.09 87 VAL A CA 1
ATOM 703 C C . VAL A 1 87 ? 11.920 -14.261 -20.787 1.00 51.09 87 VA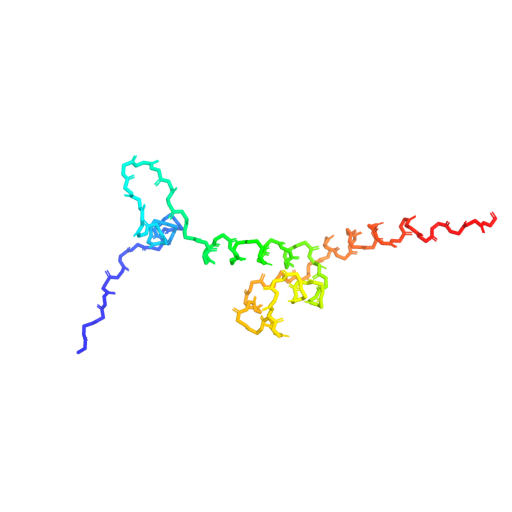L A C 1
ATOM 705 O O . VAL A 1 87 ? 12.190 -13.944 -21.946 1.00 51.09 87 VAL A O 1
ATOM 708 N N . GLY A 1 88 ? 12.728 -15.041 -20.063 1.00 46.88 88 GLY A N 1
ATOM 709 C CA . GLY A 1 88 ? 13.786 -15.871 -20.629 1.00 46.88 88 GLY A CA 1
ATOM 710 C C . GLY A 1 88 ? 13.178 -16.933 -21.539 1.00 46.88 88 GLY A C 1
ATOM 711 O O . GLY A 1 88 ? 12.871 -18.040 -21.108 1.00 46.88 88 GLY A O 1
ATOM 712 N N . TRP A 1 89 ? 12.969 -16.554 -22.797 1.00 43.53 89 TRP A N 1
ATOM 713 C CA . TRP A 1 89 ? 12.614 -17.431 -23.900 1.00 43.53 89 TRP A CA 1
ATOM 714 C C . TRP A 1 89 ? 13.491 -18.685 -23.886 1.00 43.53 89 TRP A C 1
ATOM 716 O O . TRP A 1 89 ? 14.706 -18.607 -24.057 1.00 43.53 89 TRP A O 1
ATOM 726 N N . ALA A 1 90 ? 12.843 -19.838 -23.728 1.00 43.53 90 ALA A N 1
ATOM 727 C CA . ALA A 1 90 ? 13.324 -21.078 -24.305 1.00 43.53 90 ALA A CA 1
ATOM 728 C C . ALA A 1 90 ? 13.420 -20.863 -25.824 1.00 43.53 90 ALA A C 1
ATOM 730 O O . ALA A 1 90 ? 12.399 -20.785 -26.511 1.00 43.53 90 ALA A O 1
ATOM 731 N N . GLY A 1 91 ? 14.642 -20.684 -26.311 1.00 38.53 91 GLY A N 1
ATOM 732 C CA . GLY A 1 91 ? 15.016 -20.686 -27.720 1.00 38.53 91 GLY A CA 1
ATOM 733 C C . GLY A 1 91 ? 16.211 -21.597 -27.892 1.00 38.53 91 GLY A C 1
ATOM 734 O O . GLY A 1 91 ? 17.179 -21.407 -27.123 1.00 38.53 91 GLY A O 1
#